Protein AF-A0A6M0B4K0-F1 (afdb_monomer_lite)

Secondary structure (DSSP, 8-state):
-HHHHHHHHHHHHHHHHHTTT-S---SS-SS-HHHHH-TTS--

Structure (mmCIF, N/CA/C/O backbone):
data_AF-A0A6M0B4K0-F1
#
_entry.id   AF-A0A6M0B4K0-F1
#
loop_
_atom_site.group_PDB
_atom_site.id
_atom_site.type_symbol
_atom_site.label_atom_id
_atom_site.label_alt_id
_atom_site.label_comp_id
_atom_site.label_asym_id
_atom_site.label_entity_id
_atom_site.label_seq_id
_atom_site.pdbx_PDB_ins_code
_atom_site.Cartn_x
_atom_site.Cartn_y
_atom_site.Cartn_z
_atom_site.occupancy
_atom_site.B_iso_or_equiv
_atom_site.auth_seq_id
_atom_site.auth_comp_id
_atom_site.auth_asym_id
_atom_site.auth_atom_id
_atom_site.pdbx_PDB_model_num
ATOM 1 N N . GLN A 1 1 ? -10.806 4.707 12.745 1.00 58.50 1 GLN A N 1
ATOM 2 C CA . GLN A 1 1 ? -10.355 5.444 11.542 1.00 58.50 1 GLN A CA 1
ATOM 3 C C . GLN A 1 1 ? -8.909 5.948 11.611 1.00 58.50 1 GLN A C 1
ATOM 5 O O . GLN A 1 1 ? -8.159 5.657 10.690 1.00 58.50 1 GLN A O 1
ATOM 10 N N . GLU A 1 2 ? -8.448 6.632 12.670 1.00 63.72 2 GLU A N 1
ATOM 11 C CA . GLU A 1 2 ? -7.077 7.206 12.716 1.00 63.72 2 GLU A CA 1
ATOM 12 C C . GLU A 1 2 ? -5.938 6.177 12.500 1.00 63.72 2 GLU A C 1
ATOM 14 O O . GLU A 1 2 ? -4.880 6.495 11.953 1.00 63.72 2 GLU A O 1
ATOM 19 N N . ASN A 1 3 ? -6.166 4.916 12.881 1.00 82.62 3 ASN A N 1
ATOM 20 C CA . ASN A 1 3 ? -5.215 3.821 12.682 1.00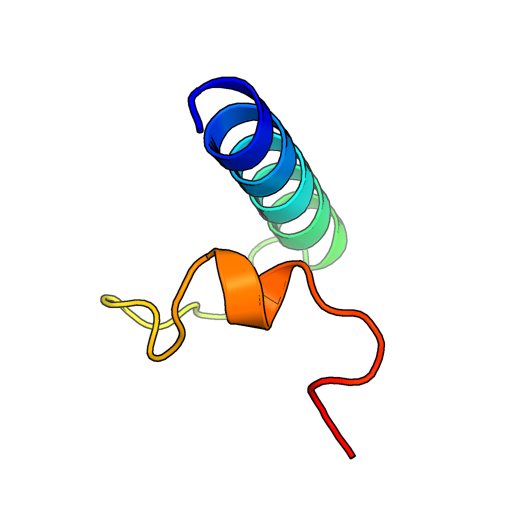 82.62 3 ASN A CA 1
ATOM 21 C C . ASN A 1 3 ? -5.057 3.421 11.198 1.00 82.62 3 ASN A C 1
ATOM 23 O O . ASN A 1 3 ? -3.941 3.206 10.730 1.00 82.62 3 ASN A O 1
ATOM 27 N N . GLN A 1 4 ? -6.149 3.398 10.427 1.00 81.88 4 GLN A N 1
ATOM 28 C CA . GLN A 1 4 ? -6.137 3.001 9.010 1.00 81.88 4 GLN A CA 1
ATOM 29 C C . GLN A 1 4 ? -5.354 4.003 8.155 1.00 81.88 4 GLN A C 1
ATOM 31 O O . GLN A 1 4 ? -4.524 3.612 7.335 1.00 81.88 4 GLN A O 1
ATOM 36 N N . ALA A 1 5 ? -5.517 5.302 8.422 1.00 85.38 5 ALA A N 1
ATOM 37 C CA . ALA A 1 5 ? -4.748 6.347 7.749 1.00 85.38 5 ALA A CA 1
ATOM 38 C C . ALA A 1 5 ? -3.234 6.220 8.012 1.00 85.38 5 ALA A C 1
ATOM 40 O O . ALA A 1 5 ? -2.415 6.455 7.119 1.00 85.38 5 ALA A O 1
ATOM 41 N N . LYS A 1 6 ? -2.838 5.817 9.230 1.00 88.44 6 LYS A N 1
ATOM 42 C CA . LYS A 1 6 ? -1.430 5.562 9.583 1.00 88.44 6 LYS A CA 1
ATOM 43 C C . LYS A 1 6 ? -0.877 4.337 8.846 1.00 88.44 6 LYS A C 1
ATOM 45 O O . LYS A 1 6 ? 0.259 4.391 8.371 1.00 88.44 6 LYS A O 1
ATOM 50 N N . VAL A 1 7 ? -1.661 3.265 8.721 1.00 86.56 7 VAL A N 1
ATOM 51 C CA . VAL A 1 7 ? -1.286 2.057 7.961 1.00 86.56 7 VAL A CA 1
ATOM 52 C C . VAL A 1 7 ? -1.091 2.385 6.481 1.00 86.56 7 VAL A C 1
ATOM 54 O O . VAL A 1 7 ? -0.029 2.091 5.932 1.00 86.56 7 VAL A O 1
ATOM 57 N N . TYR A 1 8 ? -2.038 3.091 5.861 1.00 87.06 8 TYR A N 1
ATOM 58 C CA . TYR A 1 8 ? -1.944 3.470 4.451 1.00 87.06 8 TYR A CA 1
ATOM 59 C C . TYR A 1 8 ? -0.728 4.345 4.147 1.00 87.06 8 TYR A C 1
ATOM 61 O O . TYR A 1 8 ? 0.036 4.051 3.229 1.00 87.06 8 TYR A O 1
ATOM 69 N N . LYS A 1 9 ? -0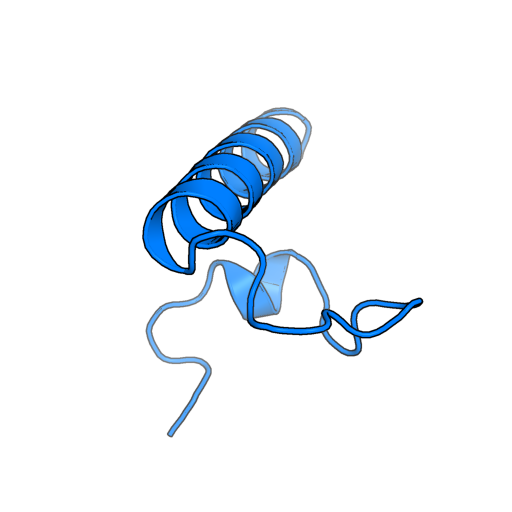.457 5.369 4.969 1.00 88.44 9 LYS A N 1
ATOM 70 C CA . LYS A 1 9 ? 0.741 6.211 4.796 1.00 88.44 9 LYS A CA 1
ATOM 71 C C . LYS A 1 9 ? 2.039 5.397 4.856 1.00 88.44 9 LYS A C 1
ATOM 73 O O . LYS A 1 9 ? 2.972 5.677 4.099 1.00 88.44 9 LYS A O 1
ATOM 78 N N . LYS A 1 10 ? 2.116 4.388 5.733 1.00 90.25 10 LYS A N 1
ATOM 79 C CA . LYS A 1 10 ? 3.270 3.475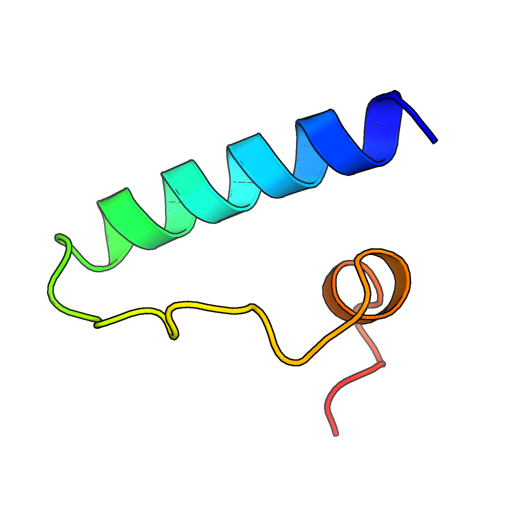 5.805 1.00 90.25 10 LYS A CA 1
ATOM 80 C C . LYS A 1 10 ? 3.384 2.611 4.546 1.00 90.25 10 LYS A C 1
ATOM 82 O O . LYS A 1 10 ? 4.479 2.532 3.988 1.00 90.25 10 LYS A O 1
ATOM 87 N N . ALA A 1 11 ? 2.281 2.020 4.088 1.00 88.12 11 ALA A N 1
ATOM 88 C CA . ALA A 1 11 ? 2.243 1.211 2.872 1.00 88.12 11 ALA A CA 1
ATOM 89 C C . ALA A 1 11 ? 2.665 2.027 1.638 1.00 88.12 11 ALA A C 1
ATOM 91 O O . ALA A 1 11 ? 3.583 1.632 0.921 1.00 88.12 11 ALA A O 1
ATOM 92 N N . LEU A 1 12 ? 2.108 3.228 1.459 1.00 87.94 12 LEU A N 1
ATOM 93 C CA . LEU A 1 12 ? 2.459 4.127 0.358 1.00 87.94 12 LEU A CA 1
ATOM 94 C C . LEU A 1 12 ? 3.952 4.490 0.361 1.00 87.94 12 LEU A C 1
ATOM 96 O O . LEU A 1 12 ? 4.612 4.441 -0.678 1.00 87.94 12 LEU A O 1
ATOM 100 N N . LYS A 1 13 ? 4.518 4.811 1.535 1.00 89.94 13 LYS A N 1
ATOM 101 C CA . LYS A 1 13 ? 5.959 5.079 1.682 1.00 89.94 13 LYS A CA 1
ATOM 102 C C . LYS A 1 13 ? 6.806 3.867 1.285 1.00 89.94 13 LYS A C 1
ATOM 104 O O . LYS A 1 13 ? 7.838 4.033 0.634 1.00 89.94 13 LYS A O 1
ATOM 109 N N . TYR A 1 14 ? 6.388 2.665 1.678 1.00 91.12 14 TYR A N 1
ATOM 110 C CA . TYR A 1 14 ? 7.080 1.424 1.338 1.00 91.12 14 TYR A CA 1
ATOM 111 C C . TYR A 1 14 ? 7.079 1.169 -0.174 1.00 91.12 14 TYR A C 1
ATOM 113 O O . TYR A 1 14 ? 8.148 0.959 -0.750 1.00 91.12 14 TYR A O 1
ATOM 121 N N . VAL A 1 15 ? 5.912 1.263 -0.821 1.00 88.50 15 VAL A N 1
ATOM 122 C CA . VAL A 1 15 ? 5.767 1.048 -2.269 1.00 88.50 15 VAL A CA 1
ATOM 123 C C . VAL A 1 15 ? 6.609 2.057 -3.043 1.00 88.50 15 VAL A C 1
ATOM 125 O O . VAL A 1 15 ? 7.417 1.646 -3.866 1.00 88.50 15 VAL A O 1
ATOM 128 N N . ARG A 1 16 ? 6.533 3.353 -2.708 1.00 88.12 16 ARG A N 1
ATOM 129 C CA . ARG A 1 16 ? 7.355 4.405 -3.343 1.00 88.12 16 ARG A CA 1
ATOM 130 C C . ARG A 1 16 ? 8.853 4.115 -3.280 1.00 88.12 16 ARG A C 1
ATOM 132 O O . ARG A 1 16 ? 9.572 4.345 -4.250 1.00 88.12 16 ARG A O 1
ATOM 139 N N . LYS A 1 17 ? 9.332 3.605 -2.140 1.00 90.12 17 LYS A N 1
ATOM 140 C CA . LYS A 1 17 ? 10.739 3.222 -1.977 1.00 90.12 17 LYS A CA 1
ATOM 141 C C . LYS A 1 17 ? 11.089 2.001 -2.830 1.00 90.12 17 LYS A C 1
ATOM 143 O O . LYS A 1 17 ? 12.151 1.980 -3.442 1.00 90.12 17 LYS A O 1
ATOM 148 N N . LYS A 1 18 ? 10.220 0.988 -2.864 1.00 91.12 18 LYS A N 1
ATOM 149 C CA . LYS A 1 18 ? 10.434 -0.250 -3.631 1.00 91.12 18 LYS A CA 1
ATOM 150 C C . LYS A 1 18 ? 10.378 -0.042 -5.138 1.00 91.12 18 LYS A C 1
ATOM 152 O O . LYS A 1 18 ? 11.120 -0.702 -5.851 1.00 91.12 18 LYS A O 1
ATOM 157 N N . THR A 1 19 ? 9.557 0.891 -5.602 1.00 90.00 19 THR A N 1
ATOM 158 C CA . THR A 1 19 ? 9.441 1.240 -7.021 1.00 90.00 19 THR A CA 1
ATOM 159 C C . THR A 1 19 ? 10.495 2.248 -7.470 1.00 90.00 19 THR A C 1
ATOM 161 O O . THR A 1 19 ? 10.429 2.717 -8.600 1.00 90.00 19 THR A O 1
ATOM 164 N N . ALA A 1 20 ? 11.441 2.623 -6.597 1.00 88.12 20 ALA A N 1
ATOM 165 C CA . ALA A 1 20 ? 12.457 3.642 -6.862 1.00 88.12 20 ALA A CA 1
ATOM 166 C C . ALA A 1 20 ? 11.874 4.960 -7.417 1.00 88.12 20 ALA A C 1
ATOM 168 O O . ALA A 1 20 ? 12.526 5.653 -8.190 1.00 88.12 20 ALA A O 1
ATOM 169 N N . MET A 1 21 ? 10.634 5.299 -7.032 1.00 77.38 21 MET A N 1
ATOM 170 C CA . MET A 1 21 ? 9.876 6.446 -7.558 1.00 77.38 21 MET A CA 1
ATOM 171 C C . MET A 1 21 ? 9.655 6.434 -9.084 1.00 77.38 21 MET A C 1
ATOM 173 O O . MET A 1 21 ? 9.299 7.458 -9.656 1.00 77.38 21 MET A O 1
ATOM 177 N N . MET A 1 22 ? 9.826 5.286 -9.746 1.00 78.38 22 MET A N 1
ATOM 178 C CA . MET A 1 22 ? 9.644 5.146 -11.197 1.00 78.38 22 MET A CA 1
ATOM 179 C C . MET A 1 22 ? 8.173 5.045 -11.614 1.00 78.38 22 MET A C 1
ATOM 181 O O . MET A 1 22 ? 7.856 5.189 -12.790 1.00 78.38 22 MET A O 1
ATOM 185 N N . ILE A 1 23 ? 7.269 4.802 -10.661 1.00 82.00 23 ILE A N 1
ATOM 186 C CA . ILE A 1 23 ? 5.826 4.792 -10.906 1.00 82.00 23 ILE A CA 1
ATOM 187 C C . ILE A 1 23 ? 5.261 6.167 -10.568 1.00 82.00 23 ILE A C 1
ATOM 189 O O . ILE A 1 23 ? 5.384 6.635 -9.432 1.00 82.00 23 ILE A O 1
ATOM 193 N N . GLN A 1 24 ? 4.608 6.787 -11.549 1.00 80.56 24 GLN A N 1
ATOM 194 C CA . GLN A 1 24 ? 3.787 7.965 -11.313 1.00 80.56 24 GLN A CA 1
ATOM 195 C C . GLN A 1 24 ? 2.469 7.526 -10.684 1.00 80.56 24 GLN A C 1
ATOM 197 O O . GLN A 1 24 ? 1.677 6.807 -11.289 1.00 80.56 24 GLN A O 1
ATOM 202 N N . PHE A 1 25 ? 2.262 7.933 -9.436 1.00 78.75 25 PHE A N 1
ATOM 203 C CA . PHE A 1 25 ? 0.964 7.793 -8.793 1.00 78.75 25 PHE A CA 1
ATOM 204 C C . PHE A 1 25 ? 0.022 8.864 -9.348 1.00 78.75 25 PHE A C 1
ATOM 206 O O . PHE A 1 25 ? 0.492 9.967 -9.638 1.00 78.75 25 PHE A O 1
ATOM 213 N N . PRO A 1 26 ? -1.279 8.564 -9.482 1.00 85.00 26 PRO A N 1
ATOM 214 C CA . PRO A 1 26 ? -2.253 9.579 -9.848 1.00 85.00 26 PRO A CA 1
ATOM 215 C C . PRO A 1 26 ? -2.278 10.689 -8.788 1.00 85.00 26 PRO A C 1
ATOM 217 O O . PRO A 1 26 ? -1.968 10.446 -7.617 1.00 85.00 26 PRO A O 1
ATOM 220 N N . GLU A 1 27 ? -2.617 11.903 -9.221 1.00 82.00 27 GLU A N 1
ATOM 221 C CA . GLU A 1 27 ? -2.708 13.083 -8.352 1.00 82.00 27 GLU A CA 1
ATOM 222 C C . GLU A 1 27 ? -3.759 12.869 -7.255 1.00 82.00 27 GLU A C 1
ATOM 224 O O . GLU A 1 27 ? -3.466 13.049 -6.072 1.00 82.00 27 GLU A O 1
ATOM 229 N N . ASP A 1 28 ? -4.912 12.323 -7.649 1.00 83.81 28 ASP A N 1
ATOM 230 C CA . ASP A 1 28 ? -5.956 11.842 -6.755 1.00 83.81 28 ASP A CA 1
ATOM 231 C C . ASP A 1 28 ? -6.026 10.312 -6.765 1.00 83.81 28 ASP A C 1
ATOM 233 O O . ASP A 1 28 ? -5.988 9.661 -7.812 1.00 83.81 28 ASP A O 1
ATOM 237 N N . CYS A 1 29 ? -6.145 9.708 -5.582 1.00 84.25 29 CYS A N 1
ATOM 238 C CA . CYS A 1 29 ? -6.341 8.267 -5.487 1.00 84.25 29 CYS A CA 1
ATOM 239 C C . CYS A 1 29 ? -7.779 7.917 -5.908 1.00 84.25 29 CYS A C 1
ATOM 241 O O . CYS A 1 29 ? -8.712 8.425 -5.287 1.00 84.25 29 CYS A O 1
ATOM 243 N N . PRO A 1 30 ? -7.989 7.032 -6.902 1.00 87.75 30 PRO A N 1
ATOM 244 C CA . PRO A 1 30 ? -9.328 6.729 -7.414 1.00 87.75 30 PRO A CA 1
ATOM 245 C C . PRO A 1 30 ? -10.165 5.849 -6.473 1.00 87.75 30 PRO A C 1
ATOM 247 O O . PRO A 1 30 ? -11.304 5.522 -6.796 1.00 87.75 30 PRO A O 1
ATOM 250 N N . TYR A 1 31 ? -9.605 5.439 -5.333 1.00 87.88 31 TYR A N 1
ATOM 251 C CA . TYR A 1 31 ? -10.167 4.421 -4.454 1.00 87.88 31 TYR A CA 1
ATOM 252 C C . TYR A 1 31 ? -10.268 4.917 -3.017 1.00 87.88 31 TYR A C 1
ATOM 254 O O . TYR A 1 31 ? -9.401 5.649 -2.530 1.00 87.88 31 TYR A O 1
ATOM 262 N N . ALA A 1 32 ? -11.320 4.482 -2.323 1.00 89.06 32 ALA A N 1
ATOM 263 C CA . ALA A 1 32 ? -11.476 4.744 -0.901 1.00 89.06 32 ALA A CA 1
ATOM 264 C C . ALA A 1 32 ? -10.405 4.000 -0.084 1.00 89.06 32 ALA A C 1
ATOM 266 O O . ALA A 1 32 ? -9.850 2.984 -0.505 1.00 89.06 32 ALA A O 1
ATOM 267 N N . LEU A 1 33 ? -10.117 4.484 1.122 1.00 87.88 33 LEU A N 1
ATOM 268 C CA . LEU A 1 33 ? -9.117 3.858 1.985 1.00 87.88 33 LEU A CA 1
ATOM 269 C C . LEU A 1 33 ? -9.513 2.424 2.364 1.00 87.88 33 LEU A C 1
ATOM 271 O O . LEU A 1 33 ? -8.662 1.544 2.425 1.00 87.88 33 LEU A O 1
ATOM 275 N N . GLU A 1 34 ? -10.798 2.191 2.606 1.00 87.69 34 GLU A N 1
ATOM 276 C CA . GLU A 1 34 ? -11.357 0.885 2.946 1.00 87.69 34 GLU A CA 1
ATOM 277 C C . GLU A 1 34 ? -11.143 -0.116 1.809 1.00 87.69 34 GLU A C 1
ATOM 279 O O . GLU A 1 34 ? -10.732 -1.241 2.064 1.00 87.69 34 GLU A O 1
ATOM 284 N N . GLN A 1 35 ? -11.327 0.334 0.566 1.00 87.75 35 GLN A N 1
ATOM 285 C CA . GLN A 1 35 ? -11.081 -0.446 -0.645 1.00 87.75 35 GLN A CA 1
ATOM 286 C C . GLN A 1 35 ? -9.603 -0.837 -0.773 1.00 87.75 35 GLN A C 1
ATOM 288 O O . GLN A 1 35 ? -9.276 -2.001 -0.944 1.00 87.75 35 GLN A O 1
ATOM 293 N N . LEU A 1 36 ? -8.685 0.116 -0.593 1.00 85.62 36 LEU A N 1
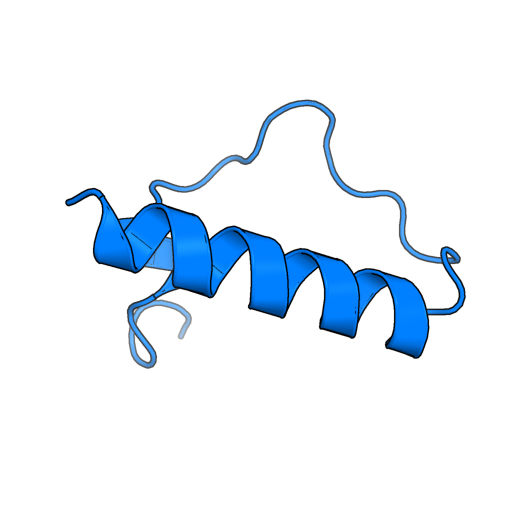ATOM 294 C CA . LEU A 1 36 ? -7.238 -0.138 -0.675 1.00 85.62 36 LEU A CA 1
ATOM 295 C C . LEU A 1 36 ? -6.702 -1.080 0.412 1.00 85.62 36 LEU A C 1
ATOM 297 O O . LEU A 1 36 ? -5.609 -1.629 0.263 1.00 85.62 36 LEU A O 1
ATOM 301 N N . LEU A 1 37 ? -7.403 -1.180 1.542 1.00 83.31 37 LEU A N 1
ATOM 302 C CA . LEU A 1 37 ? -7.028 -2.046 2.658 1.00 83.31 37 LEU A CA 1
ATOM 303 C C . LEU A 1 37 ? -7.669 -3.435 2.572 1.00 83.31 37 LEU A C 1
ATOM 305 O O . LEU A 1 37 ? -7.237 -4.329 3.302 1.00 83.31 37 LEU A O 1
ATOM 309 N N . ASP A 1 38 ? -8.673 -3.605 1.719 1.00 86.69 38 ASP A N 1
ATOM 310 C CA . ASP A 1 38 ? -9.328 -4.879 1.471 1.00 86.69 38 ASP A CA 1
ATOM 311 C C . ASP A 1 38 ? -8.479 -5.716 0.499 1.00 86.69 38 ASP A C 1
ATOM 313 O O . ASP A 1 38 ? -8.138 -5.285 -0.604 1.00 86.69 38 ASP A O 1
ATOM 317 N N . GLN A 1 39 ? -8.072 -6.904 0.951 1.00 82.38 39 GLN A N 1
ATOM 318 C CA . GLN A 1 39 ? -7.191 -7.794 0.191 1.00 82.38 39 GLN A CA 1
ATOM 319 C C . GLN A 1 39 ? -7.916 -8.498 -0.955 1.00 82.38 39 GLN A C 1
ATOM 321 O O . GLN A 1 39 ? -7.262 -8.868 -1.926 1.00 82.38 39 GLN A O 1
ATOM 326 N N . ASP A 1 40 ? -9.239 -8.636 -0.858 1.00 87.75 40 ASP A N 1
ATOM 327 C CA . ASP A 1 40 ? -10.074 -9.331 -1.840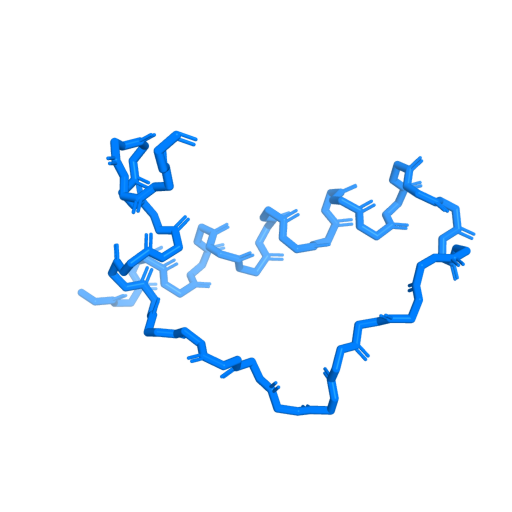 1.00 87.75 40 ASP A CA 1
ATOM 328 C C . ASP A 1 40 ? -10.751 -8.351 -2.813 1.00 87.75 40 ASP A C 1
ATOM 330 O O . ASP A 1 40 ? -11.560 -8.736 -3.657 1.00 87.75 40 ASP A O 1
ATOM 334 N N . TRP A 1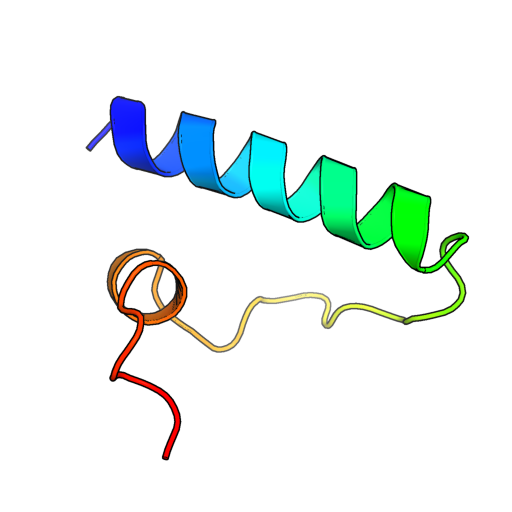 41 ? -10.454 -7.055 -2.689 1.00 80.00 41 TRP A N 1
ATOM 335 C CA . TRP A 1 41 ? -11.175 -6.008 -3.403 1.00 80.00 41 TRP A CA 1
ATOM 336 C C . TRP A 1 41 ? -10.773 -5.860 -4.879 1.00 80.00 41 TRP A C 1
ATOM 338 O O . TRP A 1 41 ? -11.564 -5.364 -5.686 1.00 80.00 41 TRP A O 1
ATOM 348 N N . LEU A 1 42 ? -9.576 -6.317 -5.256 1.00 73.38 42 LEU A N 1
ATOM 349 C CA . LEU A 1 42 ? -9.145 -6.392 -6.654 1.00 73.38 42 LEU A CA 1
ATOM 350 C C . LEU A 1 42 ? -9.236 -7.852 -7.146 1.00 73.38 42 LEU A C 1
ATOM 352 O O . LEU A 1 42 ? -8.696 -8.723 -6.463 1.00 73.38 42 LEU A O 1
ATOM 356 N N . PRO A 1 43 ? -9.907 -8.119 -8.287 1.00 70.00 43 PRO A N 1
ATOM 357 C CA . PRO A 1 43 ? -10.108 -9.470 -8.820 1.00 70.00 43 PRO A CA 1
ATOM 358 C C . PRO A 1 43 ? -8.829 -10.125 -9.357 1.00 70.00 43 PRO A C 1
ATOM 360 O O . PRO A 1 43 ? -7.900 -9.392 -9.775 1.00 70.00 43 PRO A O 1
#

Foldseek 3Di:
DVVLVVVVVVVVVVVCVVCVVPDDDDPDDPDDSVLVPDPPNPD

Radius of gyration: 11.26 Å; chains: 1; bounding box: 24×23×24 Å

pLDDT: mean 84.07, std 6.88, range [58.5, 91.12]

Sequence (43 aa):
QENQAKVYKKALKYVRKKTAMMIQFPEDCPYALEQLLDQDWLP